Protein AF-A0A931AUA2-F1 (afdb_monomer_lite)

Secondary structure (DSSP, 8-state):
----TTHHHHHHHHHHHHHHHHHHHS-HHHHHHHHHHHHHHHHHHHT--HHHHHHHSS-HHHHHHHHHHHHHHHHHHHHHHHHHHHHHHHHHHHHHHHHHHHHHHHHHHHHHHTTS-----------

Foldseek 3Di:
DPPLLVVLLVVLLVLLVVLVVCLVPNDPVSNVVSVVVNVVSVVVVVPDPPQVSLVPDPDSPVSVVVSVVSVVSSVVSVVVSVVSVVVCVVVVVVVVVVVVVVVVVVVVVVVVVVPPPPPDDPDDDDD

pLDDT: mean 81.18, std 18.58, range [36.94, 97.56]

Organism: NCBI:txid2778430

Sequence (127 aa):
MAKDKLQLYYKLYDLSRQQREEILTGTIDNVLDIIRQKSELVLELEEVDLEEEIRSHKDPQGTLIEMQNLLKRLTELEQENTELLKDMAPDLENKVKKIKQEYNNASDAYKKDDRNKSGGNNIDQRS

Radius of gyration: 28.51 Å; chains: 1; bounding box: 44×34×105 Å

Structure (mmCIF, N/CA/C/O backbone):
data_AF-A0A931AUA2-F1
#
_entry.id   AF-A0A931AUA2-F1
#
loop_
_atom_site.group_PDB
_atom_site.id
_atom_site.type_symbol
_atom_site.label_atom_id
_atom_site.label_alt_id
_atom_site.label_comp_id
_atom_site.label_asym_id
_atom_site.label_entity_id
_atom_site.label_seq_id
_atom_site.pdbx_PDB_ins_code
_atom_site.Cartn_x
_atom_site.Cartn_y
_atom_site.Cartn_z
_atom_site.occupancy
_atom_site.B_iso_or_equiv
_atom_site.auth_seq_id
_atom_site.auth_comp_id
_atom_site.auth_asym_id
_atom_site.auth_atom_id
_atom_site.pdbx_PDB_model_num
ATOM 1 N N . MET A 1 1 ? -25.283 -2.969 6.341 1.00 36.94 1 MET A N 1
ATOM 2 C CA . MET A 1 1 ? -24.062 -3.119 7.155 1.00 36.94 1 MET A CA 1
ATOM 3 C C . MET A 1 1 ? -23.064 -2.118 6.611 1.00 36.94 1 MET A C 1
ATOM 5 O O . MET A 1 1 ? -22.893 -2.107 5.396 1.00 36.94 1 MET A O 1
ATOM 9 N N . ALA A 1 2 ? -22.512 -1.233 7.442 1.00 52.66 2 ALA A N 1
ATOM 10 C CA . ALA A 1 2 ? -21.377 -0.419 7.013 1.00 52.66 2 ALA A CA 1
ATOM 11 C C . ALA A 1 2 ? -20.264 -1.387 6.580 1.00 52.66 2 ALA A C 1
ATOM 13 O O . ALA A 1 2 ? -20.051 -2.401 7.247 1.00 52.66 2 ALA A O 1
ATOM 14 N N . LYS A 1 3 ? -19.669 -1.166 5.405 1.00 61.34 3 LYS A N 1
ATOM 15 C CA . LYS A 1 3 ? -18.506 -1.952 4.986 1.00 61.34 3 LYS A CA 1
ATOM 16 C C . LYS A 1 3 ? -17.381 -1.609 5.955 1.00 61.34 3 LYS A C 1
ATOM 18 O O . LYS A 1 3 ? -17.105 -0.426 6.106 1.00 61.34 3 LYS A O 1
ATOM 23 N N . ASP A 1 4 ? -16.795 -2.622 6.582 1.00 80.69 4 ASP A N 1
ATOM 24 C CA . ASP A 1 4 ? -15.633 -2.472 7.459 1.00 80.69 4 ASP A CA 1
ATOM 25 C C . ASP A 1 4 ? -14.497 -1.825 6.664 1.00 80.69 4 ASP A C 1
ATOM 27 O O . ASP A 1 4 ? -13.925 -2.442 5.757 1.00 80.69 4 ASP A O 1
ATOM 31 N N . LYS A 1 5 ? -14.225 -0.553 6.955 1.00 87.38 5 LYS A N 1
ATOM 32 C CA . LYS A 1 5 ? -13.239 0.232 6.207 1.00 87.38 5 LYS A CA 1
ATOM 33 C C . LYS A 1 5 ? -11.814 -0.206 6.536 1.00 87.38 5 LYS A C 1
ATOM 35 O O . LYS A 1 5 ? -10.911 0.055 5.741 1.00 87.38 5 LYS A O 1
ATOM 4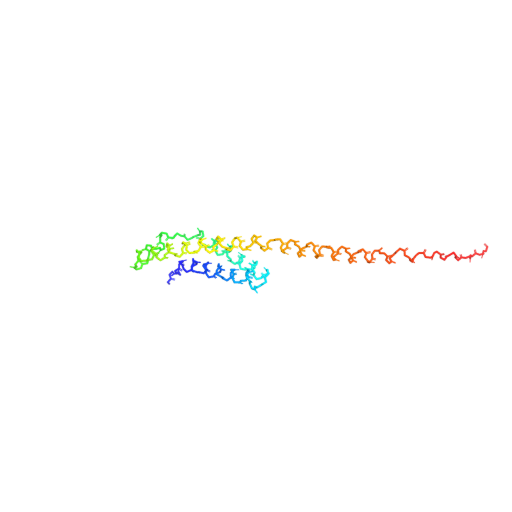0 N N . LEU A 1 6 ? -11.607 -0.960 7.624 1.00 90.88 6 LEU A N 1
ATOM 41 C CA . LEU A 1 6 ? -10.298 -1.529 7.951 1.00 90.88 6 LEU A CA 1
ATOM 42 C C . LEU A 1 6 ? -9.817 -2.517 6.879 1.00 90.88 6 LEU A C 1
ATOM 44 O O . LEU A 1 6 ? -8.612 -2.666 6.677 1.00 90.88 6 LEU A O 1
ATOM 48 N N . GLN A 1 7 ? -10.736 -3.118 6.112 1.00 92.50 7 GLN A N 1
ATOM 49 C CA . GLN A 1 7 ? -10.415 -3.991 4.974 1.00 92.50 7 GLN A CA 1
ATOM 50 C C . GLN A 1 7 ? -9.534 -3.317 3.916 1.00 92.50 7 GLN A C 1
ATOM 52 O O . GLN A 1 7 ? -8.762 -3.998 3.240 1.00 92.50 7 GLN A O 1
ATOM 57 N N . LEU A 1 8 ? -9.601 -1.990 3.788 1.00 94.12 8 LEU A N 1
ATOM 58 C CA . LEU A 1 8 ? -8.770 -1.244 2.846 1.00 94.12 8 LEU A CA 1
ATOM 59 C C . LEU A 1 8 ? -7.284 -1.291 3.235 1.00 94.12 8 LEU A C 1
ATOM 61 O O . LEU A 1 8 ? -6.431 -1.408 2.358 1.00 94.12 8 LEU A O 1
ATOM 65 N N . TYR A 1 9 ? -6.957 -1.308 4.531 1.00 94.25 9 TYR A N 1
ATOM 66 C CA . TYR A 1 9 ? -5.572 -1.452 4.990 1.00 94.25 9 TYR A CA 1
ATOM 67 C C . TYR A 1 9 ? -5.020 -2.856 4.728 1.00 94.25 9 TYR A C 1
ATOM 69 O O . TYR A 1 9 ? -3.864 -2.998 4.332 1.00 94.25 9 TYR A O 1
ATOM 77 N N . TYR A 1 10 ? -5.843 -3.897 4.891 1.00 95.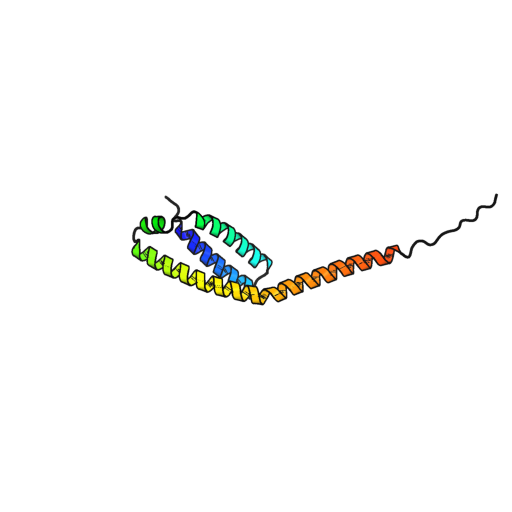00 10 TYR A N 1
ATOM 78 C CA . TYR A 1 10 ? -5.454 -5.264 4.524 1.00 95.00 10 TYR A CA 1
ATOM 79 C C . TYR A 1 10 ? -5.230 -5.397 3.021 1.00 95.00 10 TYR A C 1
ATOM 81 O O . TYR A 1 10 ? -4.219 -5.950 2.594 1.00 95.00 10 TYR A O 1
ATOM 89 N N . LYS A 1 11 ? -6.121 -4.812 2.212 1.00 96.44 11 LYS A N 1
ATOM 90 C CA . LYS A 1 11 ? -5.956 -4.767 0.758 1.00 96.44 11 LYS A CA 1
ATOM 91 C C . LYS A 1 11 ? -4.664 -4.048 0.361 1.00 96.44 11 LYS A C 1
ATOM 93 O O . LYS A 1 11 ? -3.969 -4.511 -0.539 1.00 96.44 11 LYS A O 1
ATOM 98 N N . LEU A 1 12 ? -4.323 -2.949 1.037 1.00 96.56 12 LEU A N 1
ATOM 99 C CA . LEU A 1 12 ? -3.079 -2.224 0.782 1.00 96.56 12 LEU A CA 1
ATOM 100 C C . LEU A 1 12 ? -1.865 -3.099 1.103 1.00 96.56 12 LEU A C 1
ATOM 102 O O . LEU A 1 12 ? -0.953 -3.183 0.289 1.00 96.56 12 LEU A O 1
ATOM 106 N N . TYR A 1 13 ? -1.891 -3.809 2.231 1.00 96.62 13 TYR A N 1
ATOM 107 C CA . TYR A 1 13 ? -0.847 -4.765 2.595 1.00 96.62 13 TYR A CA 1
ATOM 108 C C . TYR A 1 13 ? -0.676 -5.891 1.569 1.00 96.62 13 TYR A C 1
ATOM 110 O O . TYR A 1 13 ? 0.452 -6.212 1.192 1.00 96.62 13 TYR A O 1
ATOM 118 N N . ASP A 1 14 ? -1.771 -6.458 1.066 1.00 97.44 14 ASP A N 1
ATOM 119 C CA . ASP A 1 14 ? -1.707 -7.501 0.042 1.00 97.44 14 ASP A CA 1
ATOM 120 C C . ASP A 1 14 ? -1.140 -6.971 -1.280 1.00 97.44 14 ASP A C 1
ATOM 122 O O . ASP A 1 14 ? -0.272 -7.615 -1.872 1.00 97.44 14 ASP A O 1
ATOM 126 N N . LEU A 1 15 ? -1.549 -5.774 -1.712 1.00 97.56 15 LEU A N 1
ATOM 127 C CA . LEU A 1 15 ? -0.973 -5.127 -2.895 1.00 97.56 15 LEU A CA 1
ATOM 128 C C . LEU A 1 15 ? 0.522 -4.845 -2.716 1.00 97.56 15 LEU A C 1
ATOM 130 O O . LEU A 1 15 ? 1.304 -5.055 -3.638 1.00 97.56 15 LEU A O 1
ATOM 134 N N . SER A 1 16 ? 0.950 -4.423 -1.528 1.00 97.00 16 SER A N 1
ATOM 135 C CA . SER A 1 16 ? 2.366 -4.235 -1.206 1.00 97.00 16 SER A CA 1
ATOM 136 C C . SER A 1 16 ? 3.166 -5.535 -1.286 1.00 97.00 16 SER A C 1
ATOM 138 O O . SER A 1 16 ? 4.314 -5.530 -1.735 1.00 97.00 16 SER A O 1
ATOM 140 N N . ARG A 1 17 ? 2.573 -6.668 -0.895 1.00 97.31 17 ARG A N 1
ATOM 141 C CA . ARG A 1 17 ? 3.209 -7.985 -1.040 1.00 97.31 17 ARG A CA 1
ATOM 142 C C . ARG A 1 17 ? 3.311 -8.400 -2.503 1.00 97.31 17 ARG A C 1
ATOM 144 O O . ARG A 1 17 ? 4.380 -8.823 -2.931 1.00 97.31 17 ARG A O 1
ATOM 151 N N . GLN A 1 18 ? 2.235 -8.224 -3.265 1.00 96.56 18 GLN A N 1
ATOM 152 C CA . GLN A 1 18 ? 2.216 -8.514 -4.701 1.00 96.56 18 GLN A CA 1
ATOM 153 C C . GLN A 1 18 ? 3.230 -7.648 -5.456 1.00 96.56 18 GLN A C 1
ATOM 155 O O . GLN A 1 18 ? 3.966 -8.155 -6.295 1.00 96.56 18 GLN A O 1
ATOM 160 N N . GLN A 1 19 ? 3.345 -6.363 -5.101 1.00 95.00 19 GLN A N 1
ATOM 161 C CA . GLN A 1 19 ? 4.354 -5.472 -5.671 1.00 95.00 19 GLN A CA 1
ATOM 162 C C . GLN A 1 19 ? 5.762 -6.043 -5.485 1.00 95.00 19 GLN A C 1
ATOM 164 O O . GLN A 1 19 ? 6.545 -6.054 -6.431 1.00 95.00 19 GLN A O 1
ATOM 169 N N . ARG A 1 20 ? 6.083 -6.541 -4.285 1.00 94.88 20 ARG A N 1
ATOM 170 C CA . ARG A 1 20 ? 7.385 -7.153 -3.996 1.00 94.88 20 ARG A CA 1
ATOM 171 C C . ARG A 1 20 ? 7.653 -8.363 -4.890 1.00 94.88 20 ARG A C 1
ATOM 173 O O . ARG A 1 20 ? 8.749 -8.503 -5.427 1.00 94.88 20 ARG A O 1
ATOM 180 N N . GLU A 1 21 ? 6.667 -9.241 -5.034 1.00 94.38 21 GLU A N 1
ATOM 181 C CA . GLU A 1 21 ? 6.771 -10.451 -5.856 1.00 94.38 21 GLU A CA 1
ATOM 182 C C . GLU A 1 21 ? 6.997 -10.104 -7.335 1.00 94.38 21 GLU A C 1
ATOM 184 O O . GLU A 1 21 ? 7.907 -10.651 -7.967 1.00 94.38 21 GLU A O 1
ATOM 189 N N . GLU A 1 22 ? 6.250 -9.131 -7.861 1.00 93.44 22 GLU A N 1
ATOM 190 C CA . GLU A 1 22 ? 6.395 -8.650 -9.238 1.00 93.44 22 GLU A CA 1
ATOM 191 C C . GLU A 1 22 ? 7.724 -7.916 -9.468 1.00 93.44 22 GLU A C 1
ATOM 193 O O . GLU A 1 22 ? 8.326 -8.067 -10.528 1.00 93.44 22 GLU A O 1
ATOM 198 N N . ILE A 1 23 ? 8.240 -7.188 -8.471 1.00 88.75 23 ILE A N 1
ATOM 199 C CA . ILE A 1 23 ? 9.581 -6.588 -8.539 1.00 88.75 23 ILE A CA 1
ATOM 200 C C . ILE A 1 23 ? 10.659 -7.672 -8.679 1.00 88.75 23 ILE A C 1
ATOM 202 O O . ILE A 1 23 ? 11.591 -7.522 -9.468 1.00 88.75 23 ILE A O 1
ATOM 206 N N . LEU A 1 24 ? 10.543 -8.761 -7.916 1.00 88.62 24 LEU A N 1
ATOM 207 C CA . LEU A 1 24 ? 11.563 -9.810 -7.867 1.00 88.62 24 LEU A CA 1
ATOM 208 C C . LEU A 1 24 ? 11.498 -10.786 -9.048 1.00 88.62 24 LEU A C 1
ATOM 210 O O . LEU A 1 24 ? 12.526 -11.337 -9.439 1.00 88.62 24 LEU A O 1
ATOM 214 N N . THR A 1 25 ? 10.303 -11.060 -9.571 1.00 89.75 25 THR A N 1
ATOM 215 C CA . THR A 1 25 ? 10.080 -12.185 -10.502 1.00 89.75 25 THR A CA 1
ATOM 216 C C . THR A 1 25 ? 9.221 -11.845 -11.714 1.00 89.75 25 THR A C 1
ATOM 218 O O . THR A 1 25 ? 9.132 -12.647 -12.645 1.00 89.75 25 THR A O 1
ATOM 221 N N . GLY A 1 26 ? 8.589 -10.677 -11.702 1.00 85.62 26 GLY A N 1
ATOM 222 C CA . GLY A 1 26 ? 7.542 -10.304 -12.634 1.00 85.62 26 GLY A CA 1
ATOM 223 C C . GLY A 1 26 ? 7.986 -9.346 -13.728 1.00 85.62 26 GLY A C 1
ATOM 224 O O . GLY A 1 26 ? 9.149 -9.294 -14.142 1.00 85.62 26 GLY A O 1
ATOM 225 N N . THR A 1 27 ? 7.015 -8.589 -14.234 1.00 84.69 27 THR A N 1
ATOM 226 C CA . THR A 1 27 ? 7.249 -7.571 -15.262 1.00 84.69 27 THR A CA 1
ATOM 227 C C . THR A 1 27 ? 7.076 -6.176 -14.693 1.00 84.69 27 THR A C 1
ATOM 229 O O . THR A 1 27 ? 6.265 -5.937 -13.802 1.00 84.69 27 THR A O 1
ATOM 232 N N . ILE A 1 28 ? 7.803 -5.222 -15.268 1.00 83.94 28 ILE A N 1
ATOM 233 C CA . ILE A 1 28 ? 7.649 -3.814 -14.914 1.00 83.94 28 ILE A CA 1
ATOM 234 C C . ILE A 1 28 ? 6.208 -3.316 -15.105 1.00 83.94 28 ILE A C 1
ATOM 236 O O . ILE A 1 28 ? 5.731 -2.524 -14.300 1.00 83.94 28 ILE A O 1
ATOM 240 N N . ASP A 1 29 ? 5.502 -3.797 -16.130 1.00 86.69 29 ASP A N 1
ATOM 241 C CA . ASP A 1 29 ? 4.130 -3.374 -16.411 1.00 86.69 29 ASP A CA 1
ATOM 242 C C . ASP A 1 29 ? 3.188 -3.781 -15.269 1.00 86.69 29 ASP A C 1
ATOM 244 O O . ASP A 1 29 ? 2.388 -2.965 -14.816 1.00 86.69 29 ASP A O 1
ATOM 248 N N . ASN A 1 30 ? 3.353 -4.992 -14.725 1.00 91.50 30 ASN A N 1
ATOM 249 C CA . ASN A 1 30 ? 2.603 -5.443 -13.550 1.00 91.50 30 ASN A CA 1
ATOM 250 C C . ASN A 1 30 ? 2.945 -4.617 -12.303 1.00 91.50 30 ASN A C 1
ATOM 252 O O . ASN A 1 30 ? 2.052 -4.234 -11.548 1.00 91.50 30 ASN A O 1
ATOM 256 N N . VAL A 1 31 ? 4.229 -4.298 -12.096 1.00 91.12 31 VAL A N 1
ATOM 257 C CA . VAL A 1 31 ? 4.663 -3.431 -10.988 1.00 91.12 31 VAL A CA 1
ATOM 258 C C . VAL A 1 31 ? 3.992 -2.056 -11.082 1.00 91.12 31 VAL A C 1
ATOM 260 O O . VAL A 1 31 ? 3.504 -1.540 -10.077 1.00 91.12 31 VAL A O 1
ATOM 263 N N . LEU A 1 32 ? 3.928 -1.467 -12.281 1.00 89.50 32 LEU A N 1
ATOM 264 C CA . LEU A 1 32 ? 3.276 -0.176 -12.511 1.00 89.50 32 LEU A CA 1
ATOM 265 C C . LEU A 1 32 ? 1.759 -0.239 -12.290 1.00 89.50 32 LEU A C 1
ATOM 267 O O . LEU A 1 32 ? 1.201 0.691 -11.702 1.00 89.50 32 LEU A O 1
ATOM 271 N N . ASP A 1 33 ? 1.100 -1.319 -12.714 1.00 94.06 33 ASP A N 1
ATOM 272 C CA . ASP A 1 33 ? -0.335 -1.508 -12.481 1.00 94.06 33 ASP A CA 1
ATOM 273 C C . ASP A 1 33 ? -0.652 -1.606 -10.982 1.00 94.06 33 ASP A C 1
ATOM 275 O O . ASP A 1 33 ? -1.532 -0.903 -10.483 1.00 94.06 33 ASP A O 1
ATOM 279 N N . ILE A 1 34 ? 0.139 -2.373 -10.225 1.00 94.50 34 ILE A N 1
ATOM 280 C CA . ILE A 1 34 ? -0.014 -2.473 -8.767 1.00 94.50 34 ILE A CA 1
ATOM 281 C C . ILE A 1 34 ? 0.211 -1.116 -8.091 1.00 94.50 34 ILE A C 1
ATOM 283 O O . ILE A 1 34 ? -0.565 -0.736 -7.213 1.00 94.50 34 ILE A O 1
ATOM 287 N N . ILE A 1 35 ? 1.232 -0.349 -8.498 1.00 92.88 35 ILE A N 1
ATOM 288 C CA . ILE A 1 35 ? 1.472 1.001 -7.959 1.00 92.88 35 ILE A CA 1
ATOM 289 C C . ILE A 1 35 ? 0.248 1.896 -8.183 1.00 92.88 35 ILE A C 1
ATOM 291 O O . ILE A 1 35 ? -0.176 2.587 -7.257 1.00 92.88 35 ILE A O 1
ATOM 295 N N . ARG A 1 36 ? -0.359 1.848 -9.374 1.00 92.88 36 ARG A N 1
ATOM 296 C CA . ARG A 1 36 ? -1.575 2.610 -9.674 1.00 92.88 36 ARG A CA 1
ATOM 297 C C . ARG A 1 36 ? -2.744 2.193 -8.779 1.00 92.88 36 ARG A C 1
ATOM 299 O O . ARG A 1 36 ? -3.376 3.062 -8.180 1.00 92.88 36 ARG A O 1
ATOM 306 N N . GLN A 1 37 ? -3.000 0.891 -8.649 1.00 95.31 37 GLN A N 1
ATOM 307 C CA . GLN A 1 37 ? -4.062 0.373 -7.778 1.00 95.31 37 GLN A CA 1
ATOM 308 C C . GLN A 1 37 ? -3.856 0.797 -6.316 1.00 95.31 37 GLN A C 1
ATOM 310 O O . GLN A 1 37 ? -4.811 1.154 -5.626 1.00 95.31 37 GLN A O 1
ATOM 315 N N . LYS A 1 38 ? -2.604 0.804 -5.840 1.00 95.06 38 LYS A N 1
ATOM 316 C CA . LYS A 1 38 ? -2.257 1.297 -4.503 1.00 95.06 38 LYS A CA 1
ATOM 317 C C . LYS A 1 38 ? -2.508 2.794 -4.358 1.00 95.06 38 LYS A C 1
ATOM 319 O O . LYS A 1 38 ? -3.026 3.201 -3.326 1.00 95.06 38 LYS A O 1
ATOM 324 N N . SER A 1 39 ? -2.170 3.612 -5.357 1.00 92.88 39 SER A N 1
ATOM 325 C CA . SER A 1 39 ? -2.448 5.054 -5.317 1.00 92.88 39 SER A CA 1
ATOM 326 C C . SER A 1 39 ? -3.945 5.344 -5.210 1.00 92.88 39 SER A C 1
ATOM 328 O O . SER A 1 39 ? -4.339 6.172 -4.397 1.00 92.88 39 SER A O 1
ATOM 330 N N . GLU A 1 40 ? -4.777 4.634 -5.974 1.00 92.44 40 GLU A N 1
ATOM 331 C CA . GLU A 1 40 ? -6.239 4.749 -5.887 1.00 92.44 40 GLU A CA 1
ATOM 332 C C . GLU A 1 40 ? -6.743 4.347 -4.486 1.00 92.44 40 GLU A C 1
ATOM 334 O O . GLU A 1 40 ? -7.530 5.067 -3.877 1.00 92.44 40 GLU A O 1
ATOM 339 N N . LEU A 1 41 ? -6.211 3.258 -3.922 1.00 93.62 41 LEU A N 1
ATOM 340 C CA . LEU A 1 41 ? -6.570 2.789 -2.581 1.00 93.62 41 LEU A CA 1
ATOM 341 C C . LEU A 1 41 ? -6.127 3.737 -1.455 1.00 93.62 41 LEU A C 1
ATOM 343 O O . LEU A 1 41 ? -6.834 3.870 -0.461 1.00 93.62 41 LEU A O 1
ATOM 347 N N . VAL A 1 42 ? -4.970 4.392 -1.583 1.00 91.50 42 VAL A N 1
ATOM 348 C CA . VAL A 1 42 ? -4.500 5.381 -0.598 1.00 91.50 42 VAL A CA 1
ATOM 349 C C . VAL A 1 42 ? -5.438 6.585 -0.552 1.00 91.50 42 VAL A C 1
ATOM 351 O O . VAL A 1 42 ? -5.767 7.034 0.539 1.00 91.50 42 VAL A O 1
ATOM 354 N N . LEU A 1 43 ? -5.936 7.046 -1.702 1.00 90.94 43 LEU A N 1
ATOM 355 C CA . LEU A 1 43 ? -6.937 8.117 -1.746 1.00 90.94 43 LEU A CA 1
ATOM 356 C C . LEU A 1 43 ? -8.240 7.703 -1.049 1.00 90.94 43 LEU A C 1
ATOM 358 O O . LEU A 1 43 ? -8.834 8.498 -0.333 1.00 90.94 43 LEU A O 1
ATOM 362 N N . GLU A 1 44 ? -8.676 6.448 -1.205 1.00 90.88 44 GLU A N 1
ATOM 363 C CA . GLU A 1 44 ? -9.832 5.936 -0.453 1.00 90.88 44 GLU A CA 1
ATOM 364 C C . GLU A 1 44 ? -9.568 5.886 1.061 1.00 90.88 44 GLU A C 1
ATOM 366 O O . GLU A 1 44 ? -10.479 6.124 1.853 1.00 90.88 44 GLU A O 1
ATOM 371 N N . LEU A 1 45 ? -8.333 5.579 1.469 1.00 90.50 45 LEU A N 1
ATOM 372 C CA . LEU A 1 45 ? -7.918 5.510 2.871 1.00 90.50 45 LEU A CA 1
ATOM 373 C C . LEU A 1 45 ? -7.810 6.883 3.545 1.00 90.50 45 LEU A C 1
ATOM 375 O O . LEU A 1 45 ? -8.035 6.967 4.750 1.00 90.50 45 LEU A O 1
ATOM 379 N N . GLU A 1 46 ? -7.499 7.949 2.804 1.00 88.69 46 GLU A N 1
ATOM 380 C CA . GLU A 1 46 ? -7.476 9.324 3.332 1.00 88.69 46 GLU A CA 1
ATOM 381 C C . GLU A 1 46 ? -8.855 9.777 3.843 1.00 88.69 46 GLU A C 1
ATOM 383 O O . GLU A 1 46 ? -8.943 10.576 4.773 1.00 88.69 46 GLU A O 1
ATOM 388 N N . GLU A 1 47 ? -9.931 9.206 3.298 1.00 89.69 47 GLU A N 1
ATOM 389 C CA . GLU A 1 47 ? -11.320 9.478 3.692 1.00 89.69 47 GLU A CA 1
ATOM 390 C C . GLU A 1 47 ? -11.796 8.619 4.886 1.00 89.69 47 GLU A C 1
ATOM 392 O O . GLU A 1 47 ? -12.966 8.673 5.291 1.00 89.69 47 GLU A O 1
ATOM 397 N N . VAL A 1 48 ? -10.929 7.764 5.441 1.00 89.88 48 VAL A N 1
ATOM 398 C CA . VAL A 1 48 ? -11.258 6.881 6.568 1.00 89.88 48 VAL A CA 1
ATOM 399 C C . VAL A 1 48 ? -10.845 7.530 7.886 1.00 89.88 48 VAL A C 1
ATOM 401 O O . VAL A 1 48 ? -9.659 7.682 8.174 1.00 89.88 48 VAL A O 1
ATOM 404 N N . ASP A 1 49 ? -11.823 7.816 8.749 1.00 92.25 49 ASP A N 1
ATOM 405 C CA . ASP A 1 49 ? -11.547 8.068 10.165 1.00 92.25 49 ASP A CA 1
ATOM 406 C C . ASP A 1 49 ? -11.221 6.736 10.859 1.00 92.25 49 ASP A C 1
ATOM 408 O O . ASP A 1 49 ? -12.098 5.974 11.275 1.00 92.25 49 ASP A O 1
ATOM 412 N N . LEU A 1 50 ? -9.925 6.432 10.934 1.00 90.62 50 LEU A N 1
ATOM 413 C CA . LEU A 1 50 ? -9.421 5.189 11.509 1.00 90.62 50 LEU A CA 1
ATOM 414 C C . LEU A 1 50 ? -9.785 5.038 12.996 1.00 90.62 50 LEU A C 1
ATOM 416 O O . LEU A 1 50 ? -10.018 3.922 13.461 1.00 90.62 50 LEU A O 1
ATOM 420 N N . GLU A 1 51 ? -9.830 6.136 13.752 1.00 92.62 51 GLU A N 1
ATOM 421 C CA . GLU A 1 51 ? -10.148 6.099 15.180 1.00 92.62 51 GLU A CA 1
ATOM 422 C C . GLU A 1 51 ? -11.627 5.774 15.399 1.00 92.62 51 GLU A C 1
ATOM 424 O O . GLU A 1 51 ? -11.956 4.925 16.236 1.00 92.62 51 GLU A O 1
ATOM 429 N N . GLU A 1 52 ? -12.511 6.416 14.631 1.00 93.81 52 GLU A N 1
ATOM 430 C CA . GLU A 1 52 ? -13.945 6.125 14.649 1.00 93.81 52 GLU A CA 1
ATOM 431 C C . GLU A 1 52 ? -14.221 4.677 14.229 1.00 93.81 52 GLU A C 1
ATOM 433 O O . GLU A 1 52 ? -14.961 3.968 14.920 1.00 93.81 52 GLU A O 1
ATOM 438 N N . GLU A 1 53 ? -13.571 4.205 13.160 1.00 93.44 53 GLU A N 1
ATOM 439 C CA . GLU A 1 53 ? -13.743 2.838 12.676 1.00 93.44 53 GLU A CA 1
ATOM 440 C C . GLU A 1 53 ? -13.347 1.833 13.767 1.00 93.44 53 GLU A C 1
ATOM 442 O O . GLU A 1 53 ? -14.176 1.009 14.149 1.00 93.44 53 GLU A O 1
ATOM 447 N N . ILE A 1 54 ? -12.153 1.955 14.369 1.00 93.81 54 ILE A N 1
ATOM 448 C CA . ILE A 1 54 ? -11.681 1.073 15.459 1.00 93.81 54 ILE A CA 1
ATOM 449 C C . ILE A 1 54 ? -12.646 1.080 16.654 1.00 93.81 54 ILE A C 1
ATOM 451 O O . ILE A 1 54 ? -12.937 0.025 17.221 1.00 93.81 54 ILE A O 1
ATOM 455 N N . ARG A 1 55 ? -13.165 2.250 17.049 1.00 93.88 55 ARG A N 1
ATOM 456 C CA . ARG A 1 55 ? -14.115 2.368 18.171 1.00 93.88 55 ARG A CA 1
ATOM 457 C C . ARG A 1 55 ? -15.451 1.686 17.903 1.00 93.88 55 ARG A C 1
ATOM 459 O O . ARG A 1 55 ? -16.118 1.290 18.857 1.00 93.88 55 ARG A O 1
ATOM 466 N N . SER A 1 56 ? -15.843 1.565 16.637 1.00 93.75 56 SER A N 1
ATOM 467 C CA . SER A 1 56 ? -17.102 0.934 16.235 1.00 93.75 56 SER A CA 1
ATOM 468 C C . SER A 1 56 ? -17.070 -0.602 16.295 1.00 93.75 56 SER A C 1
ATOM 470 O O . SER A 1 56 ? -18.126 -1.244 16.285 1.00 93.75 56 SER A O 1
ATOM 472 N N . HIS A 1 57 ? -15.879 -1.206 16.396 1.00 92.12 57 HIS A N 1
ATOM 473 C CA . HIS A 1 57 ? -15.711 -2.657 16.496 1.00 92.12 57 HIS A CA 1
ATOM 474 C C . HIS A 1 57 ? -16.107 -3.203 17.874 1.00 92.12 57 HIS A C 1
ATOM 476 O O . HIS A 1 57 ? -16.083 -2.512 18.891 1.00 92.12 57 HIS A O 1
ATOM 482 N N . LYS A 1 58 ? -16.459 -4.496 17.923 1.00 92.81 58 LYS A N 1
ATOM 483 C CA . LYS A 1 58 ? -16.857 -5.178 19.172 1.00 92.81 58 LYS A CA 1
ATOM 484 C C . LYS A 1 58 ? -15.725 -5.269 20.199 1.00 92.81 58 LYS A C 1
ATOM 486 O O . LYS A 1 58 ? -16.004 -5.292 21.393 1.00 92.81 58 LYS A O 1
ATOM 491 N N . ASP A 1 59 ? -14.481 -5.337 19.729 1.00 95.19 59 ASP A N 1
ATOM 492 C CA . ASP A 1 59 ? -13.268 -5.322 20.549 1.00 95.19 59 ASP A CA 1
ATOM 493 C C . ASP A 1 59 ? -12.303 -4.234 20.039 1.00 95.19 59 ASP A C 1
ATOM 495 O O . ASP A 1 59 ? -11.399 -4.520 19.246 1.00 95.19 59 ASP A O 1
ATOM 499 N N . PRO A 1 60 ? -12.485 -2.968 20.461 1.00 95.56 60 PRO A N 1
ATOM 500 C CA . PRO A 1 60 ? -11.652 -1.862 19.992 1.00 95.56 60 PRO A CA 1
ATOM 501 C C . PRO A 1 60 ? -10.173 -2.002 20.370 1.00 95.56 60 PRO A C 1
ATOM 503 O O . PRO A 1 60 ? -9.307 -1.558 19.622 1.00 95.56 60 PRO A O 1
ATOM 506 N N . GLN A 1 61 ? -9.860 -2.615 21.519 1.00 96.62 61 GLN A N 1
ATOM 507 C CA . GLN A 1 61 ? -8.470 -2.794 21.953 1.00 96.62 61 GLN A CA 1
ATOM 508 C C . GLN A 1 61 ? -7.757 -3.854 21.115 1.00 96.62 61 GLN A C 1
ATOM 510 O O . GLN A 1 61 ? -6.646 -3.602 20.649 1.00 96.62 61 GLN A O 1
ATOM 515 N N . GLY A 1 62 ? -8.399 -5.004 20.887 1.00 97.12 62 GLY A N 1
ATOM 516 C CA . GLY A 1 62 ? -7.872 -6.029 19.986 1.00 97.12 62 GLY A CA 1
ATOM 517 C C . GLY A 1 62 ? -7.666 -5.483 18.574 1.00 97.12 62 GLY A C 1
ATOM 518 O O . GLY A 1 62 ? -6.583 -5.629 18.008 1.00 97.12 62 GLY A O 1
ATOM 519 N N . THR A 1 63 ? -8.659 -4.747 18.065 1.00 95.62 63 THR A N 1
ATOM 520 C CA . THR A 1 63 ? -8.608 -4.113 16.739 1.00 95.62 63 THR A CA 1
ATOM 521 C C . THR A 1 63 ? -7.471 -3.091 16.642 1.00 95.62 63 THR A C 1
ATOM 523 O O . THR A 1 63 ? -6.724 -3.086 15.668 1.00 95.62 63 THR A O 1
ATOM 526 N N . LEU A 1 64 ? -7.267 -2.252 17.666 1.00 96.12 64 LEU A N 1
ATOM 527 C CA . LEU A 1 64 ? -6.155 -1.298 17.696 1.00 96.12 64 LEU A CA 1
ATOM 528 C C . LEU A 1 64 ? -4.793 -2.001 17.617 1.00 96.12 64 LEU A C 1
ATOM 530 O O . LEU A 1 64 ? -3.932 -1.581 16.846 1.00 96.12 64 LEU A O 1
ATOM 534 N N . ILE A 1 65 ? -4.595 -3.063 18.402 1.00 97.56 65 ILE A N 1
ATOM 535 C CA . ILE A 1 65 ? -3.341 -3.833 18.408 1.00 97.56 65 ILE A CA 1
ATOM 536 C C . ILE A 1 65 ? -3.107 -4.478 17.039 1.00 97.56 65 ILE A C 1
ATOM 538 O O . ILE A 1 65 ? -1.990 -4.450 16.516 1.00 97.56 65 ILE A O 1
ATOM 542 N N . GLU A 1 66 ? -4.151 -5.049 16.444 1.00 96.00 66 GLU A N 1
ATOM 543 C CA . GLU A 1 66 ? -4.092 -5.636 15.108 1.00 96.00 66 GLU A CA 1
ATOM 544 C C . GLU A 1 66 ? -3.692 -4.593 14.056 1.00 96.00 66 GLU A C 1
ATOM 546 O O . GLU A 1 66 ? -2.729 -4.804 13.315 1.00 96.00 66 GLU A O 1
ATOM 551 N N . MET A 1 67 ? -4.339 -3.426 14.067 1.00 95.75 67 MET A N 1
ATOM 552 C CA . MET A 1 67 ? -4.042 -2.329 13.147 1.00 95.75 67 MET A CA 1
ATOM 553 C C . MET A 1 67 ? -2.628 -1.772 13.328 1.00 95.75 67 MET A C 1
ATOM 555 O O . MET A 1 67 ? -1.937 -1.524 12.341 1.00 95.75 67 MET A O 1
ATOM 559 N N . GLN A 1 68 ? -2.144 -1.626 14.564 1.00 96.31 68 GLN A N 1
ATOM 560 C CA . GLN A 1 68 ? -0.761 -1.215 14.827 1.00 96.31 68 GLN A CA 1
ATOM 561 C C . GLN A 1 68 ? 0.249 -2.213 14.249 1.00 96.31 68 GLN A C 1
ATOM 563 O O . GLN A 1 68 ? 1.235 -1.814 13.626 1.00 96.31 68 GLN A O 1
ATOM 568 N N . ASN A 1 69 ? -0.005 -3.512 14.418 1.00 97.38 69 ASN A N 1
ATOM 569 C CA . ASN A 1 69 ? 0.849 -4.559 13.865 1.00 97.38 69 ASN A CA 1
ATOM 570 C C . ASN A 1 69 ? 0.822 -4.568 12.331 1.00 97.38 69 ASN A C 1
ATOM 572 O O . ASN A 1 69 ? 1.875 -4.709 11.705 1.00 97.38 69 ASN A O 1
ATOM 576 N N . LEU A 1 70 ? -0.358 -4.397 11.730 1.00 96.50 70 LEU A N 1
ATOM 577 C CA . LEU A 1 70 ? -0.528 -4.313 10.282 1.00 96.50 70 LEU A CA 1
ATOM 578 C C . LEU A 1 70 ? 0.229 -3.115 9.703 1.00 96.50 70 LEU A C 1
ATOM 580 O O . LEU A 1 70 ? 1.037 -3.291 8.796 1.00 96.50 70 LEU A O 1
ATOM 584 N N . LEU A 1 71 ? 0.026 -1.917 10.258 1.00 95.06 71 LEU A N 1
ATOM 585 C CA . LEU A 1 71 ? 0.680 -0.691 9.792 1.00 95.06 71 LEU A CA 1
ATOM 586 C C . LEU A 1 71 ? 2.200 -0.753 9.946 1.00 95.06 71 LEU A C 1
ATOM 588 O O . LEU A 1 71 ? 2.928 -0.294 9.064 1.00 95.06 71 LEU A O 1
ATOM 592 N N . LYS A 1 72 ? 2.697 -1.367 11.027 1.00 97.19 72 LYS A N 1
ATOM 593 C CA . LYS A 1 72 ? 4.133 -1.594 11.205 1.00 97.19 72 LYS A CA 1
ATOM 594 C C . LYS A 1 72 ? 4.697 -2.476 10.088 1.00 97.19 72 LYS A C 1
ATOM 596 O O . LYS A 1 72 ? 5.660 -2.083 9.436 1.00 97.19 72 LYS A O 1
ATOM 601 N N . ARG A 1 73 ? 4.070 -3.628 9.830 1.00 96.81 73 ARG A N 1
ATOM 602 C CA . ARG A 1 73 ? 4.489 -4.550 8.759 1.00 96.81 73 ARG A CA 1
ATOM 603 C C . ARG A 1 73 ? 4.385 -3.915 7.379 1.00 96.81 73 ARG A C 1
ATOM 605 O O . ARG A 1 73 ? 5.249 -4.140 6.542 1.00 96.81 73 ARG A O 1
ATOM 612 N N . LEU A 1 74 ? 3.335 -3.133 7.143 1.00 96.12 74 LEU A N 1
ATOM 613 C CA . LEU A 1 74 ? 3.157 -2.389 5.904 1.00 96.12 74 LEU A CA 1
ATOM 614 C C . LEU A 1 74 ? 4.297 -1.385 5.708 1.00 96.12 74 LEU A C 1
ATOM 616 O O . LEU A 1 74 ? 4.883 -1.344 4.636 1.00 96.12 74 LEU A O 1
ATOM 620 N N . THR A 1 75 ? 4.658 -0.632 6.749 1.00 95.31 75 THR A N 1
ATOM 621 C CA . THR A 1 75 ? 5.767 0.335 6.693 1.00 95.31 75 THR A CA 1
ATOM 622 C C . THR A 1 75 ? 7.092 -0.350 6.354 1.00 95.31 75 THR A C 1
ATOM 624 O O . THR A 1 75 ? 7.817 0.124 5.483 1.00 95.31 75 THR A O 1
ATOM 627 N N . GLU A 1 76 ? 7.396 -1.473 7.011 1.00 96.44 76 GLU A N 1
ATOM 628 C CA . GLU A 1 76 ? 8.602 -2.269 6.738 1.00 96.44 76 GLU A CA 1
ATOM 629 C C . GLU A 1 76 ? 8.612 -2.774 5.283 1.00 96.44 76 GLU A C 1
ATOM 631 O O . GLU A 1 76 ? 9.600 -2.612 4.570 1.00 96.44 76 GLU A O 1
ATOM 636 N N . LEU A 1 77 ? 7.484 -3.303 4.805 1.00 96.19 77 LEU A N 1
ATOM 637 C CA . LEU A 1 77 ? 7.344 -3.814 3.442 1.00 96.19 77 LEU A CA 1
ATOM 638 C C . LEU A 1 77 ? 7.456 -2.714 2.372 1.00 96.19 77 LEU A C 1
ATOM 640 O O . LEU A 1 77 ? 8.070 -2.927 1.329 1.00 96.19 77 LEU A O 1
ATOM 644 N N . GLU A 1 78 ? 6.902 -1.526 2.616 1.00 96.19 78 GLU A N 1
ATOM 645 C CA . GLU A 1 78 ? 7.022 -0.389 1.696 1.00 96.19 78 GLU A CA 1
ATOM 646 C C . GLU A 1 78 ? 8.452 0.144 1.607 1.00 96.19 78 GLU A C 1
ATOM 648 O O . GLU A 1 78 ? 8.896 0.544 0.527 1.00 96.19 78 GLU A O 1
ATOM 653 N N . GLN A 1 79 ? 9.193 0.122 2.717 1.00 96.00 79 GLN A N 1
ATOM 654 C CA . GLN A 1 79 ? 10.616 0.454 2.709 1.00 96.00 79 GLN A CA 1
ATOM 655 C C . GLN A 1 79 ? 11.396 -0.542 1.850 1.00 96.00 79 GLN A C 1
ATOM 657 O O . GLN A 1 79 ? 12.142 -0.124 0.967 1.00 96.00 79 GLN A O 1
ATOM 662 N N . GLU A 1 80 ? 11.172 -1.845 2.035 1.00 94.75 80 GLU A N 1
ATOM 663 C CA . GLU A 1 80 ? 11.802 -2.882 1.209 1.00 94.75 80 GLU A CA 1
ATOM 664 C C . GLU A 1 80 ? 11.461 -2.723 -0.279 1.00 94.75 80 GLU A C 1
ATOM 666 O O . GLU A 1 80 ? 12.357 -2.738 -1.122 1.00 94.75 80 GLU A O 1
ATOM 671 N N . ASN A 1 81 ? 10.185 -2.514 -0.613 1.00 94.31 81 ASN A N 1
ATOM 672 C CA . ASN A 1 81 ? 9.748 -2.285 -1.991 1.00 94.31 81 ASN A CA 1
ATOM 673 C C . ASN A 1 81 ? 10.408 -1.049 -2.605 1.00 94.31 81 ASN A C 1
ATOM 675 O O . ASN A 1 81 ? 10.780 -1.065 -3.777 1.00 94.31 81 ASN A O 1
ATOM 679 N N . THR A 1 82 ? 10.571 0.018 -1.822 1.00 92.94 82 THR A N 1
ATOM 680 C CA . THR A 1 82 ? 11.237 1.245 -2.271 1.00 92.94 82 THR A CA 1
ATOM 681 C C . THR A 1 82 ? 12.704 0.990 -2.601 1.00 92.94 82 THR A C 1
ATOM 683 O O . THR A 1 82 ? 13.179 1.455 -3.636 1.00 92.94 82 THR A O 1
ATOM 686 N N . GLU A 1 83 ? 13.422 0.243 -1.761 1.00 93.75 83 GLU A N 1
ATOM 687 C CA . GLU A 1 83 ? 14.819 -0.111 -2.030 1.00 93.75 83 GLU A CA 1
ATOM 688 C C . GLU A 1 83 ? 14.941 -1.022 -3.260 1.00 93.75 83 GLU A C 1
ATOM 690 O O . GLU A 1 83 ? 15.717 -0.726 -4.166 1.00 93.75 83 GLU A O 1
ATOM 695 N N . LEU A 1 84 ? 14.090 -2.044 -3.383 1.00 91.19 84 LEU A N 1
ATOM 696 C CA . LEU A 1 84 ? 14.100 -2.928 -4.552 1.00 91.19 84 LEU A CA 1
ATOM 697 C C . LEU A 1 84 ? 13.778 -2.188 -5.864 1.00 91.19 84 LEU A C 1
ATOM 699 O O . LEU A 1 84 ? 14.354 -2.481 -6.912 1.00 91.19 84 LEU A O 1
ATOM 703 N N . LEU A 1 85 ? 12.874 -1.204 -5.830 1.00 88.44 85 LEU A N 1
ATOM 704 C CA . LEU A 1 85 ? 12.590 -0.362 -6.994 1.00 88.44 85 LEU A CA 1
ATOM 705 C C . LEU A 1 85 ? 13.782 0.516 -7.385 1.00 88.44 85 LEU A C 1
ATOM 707 O O . LEU A 1 85 ? 14.022 0.707 -8.579 1.00 88.44 85 LEU A O 1
ATOM 711 N N . LYS A 1 86 ? 14.533 1.047 -6.411 1.00 87.62 86 LYS A N 1
ATOM 712 C CA . LYS A 1 86 ? 15.763 1.804 -6.691 1.00 87.62 86 LYS A CA 1
ATOM 713 C C . LYS A 1 86 ? 16.803 0.923 -7.371 1.00 87.62 86 LYS A C 1
ATOM 715 O O . LYS A 1 86 ? 17.426 1.381 -8.325 1.00 87.62 86 LYS A O 1
ATOM 720 N N . ASP A 1 87 ? 16.933 -0.327 -6.939 1.00 84.31 87 ASP A N 1
ATOM 721 C CA . ASP A 1 87 ? 17.847 -1.293 -7.555 1.00 84.31 87 ASP A CA 1
ATOM 722 C C . ASP A 1 87 ? 17.438 -1.645 -8.995 1.00 84.31 87 ASP A C 1
ATOM 724 O O . ASP A 1 87 ? 18.295 -1.875 -9.847 1.00 84.31 87 ASP A O 1
ATOM 728 N N . MET A 1 88 ? 16.138 -1.623 -9.304 1.00 79.19 88 MET A N 1
ATOM 729 C CA . MET A 1 88 ? 15.610 -1.877 -10.651 1.00 79.19 88 MET A CA 1
ATOM 730 C C . MET A 1 88 ? 15.645 -0.644 -11.577 1.00 79.19 88 MET A C 1
ATOM 732 O O . MET A 1 88 ? 15.594 -0.772 -12.804 1.00 79.19 88 MET A O 1
ATOM 736 N N . ALA A 1 89 ? 15.735 0.570 -11.023 1.00 76.88 89 ALA A N 1
ATOM 737 C CA . ALA A 1 89 ? 15.694 1.818 -11.789 1.00 76.88 89 ALA A CA 1
ATOM 738 C C . ALA A 1 89 ? 16.780 1.932 -12.891 1.00 76.88 89 ALA A C 1
ATOM 740 O O . ALA A 1 89 ? 16.447 2.376 -13.997 1.00 76.88 89 ALA A O 1
ATOM 741 N N . PRO A 1 90 ? 18.040 1.495 -12.681 1.00 78.56 90 PRO A N 1
ATOM 742 C CA . PRO A 1 90 ? 19.057 1.479 -13.733 1.00 78.56 90 PRO A CA 1
ATOM 743 C C . PRO A 1 90 ? 18.687 0.570 -14.912 1.00 78.56 90 PRO A C 1
ATOM 745 O O . PRO A 1 90 ? 18.946 0.914 -16.069 1.00 78.56 90 PRO A O 1
ATOM 748 N N . ASP A 1 91 ? 18.049 -0.571 -14.648 1.00 73.00 91 ASP A N 1
ATOM 749 C CA . ASP A 1 91 ? 17.636 -1.521 -15.685 1.00 73.00 91 ASP A CA 1
ATOM 750 C C . ASP A 1 91 ? 16.481 -0.977 -16.529 1.00 73.00 91 ASP A C 1
ATOM 752 O O . ASP A 1 91 ? 16.477 -1.137 -17.756 1.00 73.00 91 ASP A O 1
ATOM 756 N N . LEU A 1 92 ? 15.544 -0.259 -15.902 1.00 69.56 92 LEU A N 1
ATOM 757 C CA . LEU A 1 92 ? 14.538 0.540 -16.606 1.00 69.56 92 LEU A CA 1
ATOM 758 C C . LEU A 1 92 ? 15.185 1.569 -17.530 1.00 69.56 92 LEU A C 1
ATOM 760 O O . LEU A 1 92 ? 14.856 1.650 -18.715 1.00 69.56 92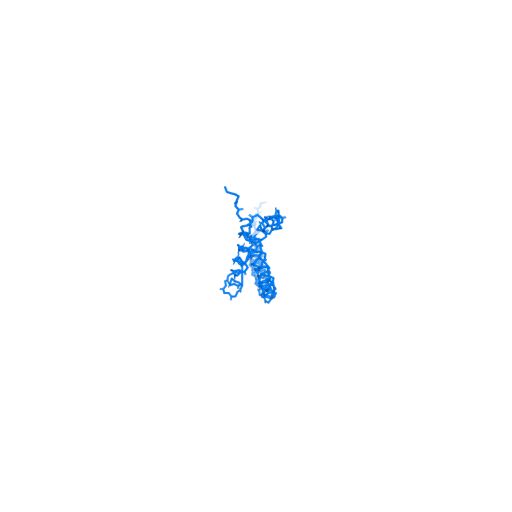 LEU A O 1
ATOM 764 N N . GLU A 1 93 ? 16.095 2.374 -16.982 1.00 79.19 93 GLU A N 1
ATOM 765 C CA . GLU A 1 93 ? 16.718 3.474 -17.710 1.00 79.19 93 GLU A CA 1
ATOM 766 C C . GLU A 1 93 ? 17.504 2.946 -18.918 1.00 79.19 93 GLU A C 1
ATOM 768 O O . GLU A 1 93 ? 17.426 3.499 -20.020 1.00 79.19 93 GLU A O 1
ATOM 773 N N . ASN A 1 94 ? 18.196 1.818 -18.744 1.00 77.44 94 ASN A N 1
ATOM 774 C CA . ASN A 1 94 ? 18.908 1.127 -19.811 1.00 77.44 94 ASN A CA 1
ATOM 775 C C . ASN A 1 94 ? 17.965 0.570 -20.886 1.00 77.44 94 ASN A C 1
ATOM 777 O O . ASN A 1 94 ? 18.259 0.720 -22.076 1.00 77.44 94 ASN A O 1
ATOM 781 N N . LYS A 1 95 ? 16.824 -0.025 -20.511 1.00 71.31 95 LYS A N 1
ATOM 782 C CA . LYS A 1 95 ? 15.805 -0.477 -21.477 1.00 71.31 95 LYS A CA 1
ATOM 783 C C . LYS A 1 95 ? 15.256 0.693 -22.296 1.00 71.31 95 LYS A C 1
ATOM 785 O O . LYS A 1 95 ? 15.215 0.609 -23.522 1.00 71.31 95 LYS A O 1
ATOM 790 N N . VAL A 1 96 ? 14.931 1.815 -21.654 1.00 74.50 96 VAL A N 1
ATOM 791 C CA . VAL A 1 96 ? 14.455 3.027 -22.344 1.00 74.50 96 VAL A CA 1
ATOM 792 C C . VAL A 1 96 ? 15.527 3.600 -23.278 1.00 74.50 96 VAL A C 1
ATOM 794 O O . VAL A 1 96 ? 15.216 3.993 -24.404 1.00 74.50 96 VAL A O 1
ATOM 797 N N . LYS A 1 97 ? 16.797 3.634 -22.853 1.00 77.31 97 LYS A N 1
ATOM 798 C CA . LYS A 1 97 ? 17.916 4.077 -23.704 1.00 77.31 97 LYS A CA 1
ATOM 799 C C . LYS A 1 97 ? 18.090 3.183 -24.934 1.00 77.31 97 LYS A C 1
ATOM 801 O O . LYS A 1 97 ? 18.236 3.723 -26.028 1.00 77.31 97 LYS A O 1
ATOM 806 N N . LYS A 1 98 ? 18.025 1.854 -24.781 1.00 74.62 98 LYS A N 1
ATOM 807 C CA . LYS A 1 98 ? 18.105 0.904 -25.906 1.00 74.62 98 LYS A CA 1
ATOM 808 C C . LYS A 1 98 ? 16.967 1.106 -26.905 1.00 74.62 98 LYS A C 1
ATOM 810 O O . LYS A 1 98 ? 17.238 1.278 -28.087 1.00 74.62 98 LYS A O 1
ATOM 815 N N . ILE A 1 99 ? 15.726 1.217 -26.428 1.00 71.62 99 ILE A N 1
ATOM 816 C CA . ILE A 1 99 ? 14.561 1.484 -27.288 1.00 71.62 99 ILE A CA 1
ATOM 817 C C . ILE A 1 99 ? 14.740 2.803 -28.058 1.00 71.62 99 ILE A C 1
ATOM 819 O O . ILE A 1 99 ? 14.507 2.853 -29.262 1.00 71.62 99 ILE A O 1
ATOM 823 N N . LYS A 1 100 ? 15.207 3.875 -27.399 1.00 67.44 100 LYS A N 1
ATOM 824 C CA . LYS A 1 100 ? 15.493 5.157 -28.072 1.00 67.44 100 LYS A CA 1
ATOM 825 C C . LYS A 1 100 ? 16.576 5.029 -29.144 1.00 67.44 100 LYS A C 1
ATOM 827 O O . LYS A 1 100 ? 16.452 5.638 -30.203 1.00 67.44 100 LYS A O 1
ATOM 832 N N . GLN A 1 101 ? 17.634 4.262 -28.884 1.00 72.12 101 GLN A N 1
ATOM 833 C CA . GLN A 1 101 ? 18.688 4.006 -29.868 1.00 72.12 101 GLN A CA 1
ATOM 834 C C . GLN A 1 101 ? 18.153 3.217 -31.068 1.00 72.12 101 GLN A C 1
ATOM 836 O O . GLN A 1 101 ? 18.411 3.601 -32.204 1.00 72.12 101 GLN A O 1
ATOM 841 N N . GLU A 1 102 ? 17.365 2.168 -30.837 1.00 71.56 102 GLU A N 1
ATOM 842 C CA . GLU A 1 102 ? 16.738 1.363 -31.893 1.00 71.56 102 GLU A CA 1
ATOM 843 C C . GLU A 1 102 ? 15.764 2.190 -32.745 1.00 71.56 102 GLU A C 1
ATOM 845 O O . GLU A 1 102 ? 15.822 2.140 -33.975 1.00 71.56 102 GLU A O 1
ATOM 850 N N . TYR A 1 103 ? 14.935 3.023 -32.111 1.00 62.22 103 TYR A N 1
ATOM 851 C CA . TYR A 1 103 ? 13.986 3.903 -32.796 1.00 62.22 103 TYR A CA 1
ATOM 852 C C . TYR A 1 103 ? 14.690 4.977 -33.644 1.00 62.22 103 TYR A C 1
ATOM 854 O O . TYR A 1 103 ? 14.302 5.233 -34.787 1.00 62.22 103 TYR A O 1
ATOM 862 N N . ASN A 1 104 ? 15.771 5.570 -33.126 1.00 58.69 104 ASN A N 1
ATOM 863 C CA . ASN A 1 104 ? 16.556 6.564 -33.862 1.00 58.69 104 ASN A CA 1
ATOM 864 C C . ASN A 1 104 ? 17.322 5.934 -35.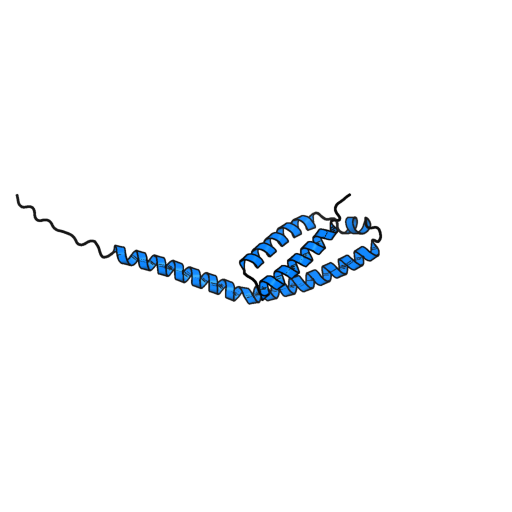038 1.00 58.69 104 ASN A C 1
ATOM 866 O O . ASN A 1 104 ? 17.294 6.483 -36.141 1.00 58.69 104 ASN A O 1
ATOM 870 N N . ASN A 1 105 ? 17.918 4.752 -34.839 1.00 56.84 105 ASN A N 1
ATOM 871 C CA . ASN A 1 105 ? 18.645 4.018 -35.878 1.00 56.84 105 ASN A CA 1
ATOM 872 C C . ASN A 1 105 ? 17.724 3.538 -37.013 1.00 56.84 105 ASN A C 1
ATOM 874 O O . ASN A 1 105 ? 18.110 3.594 -38.180 1.00 56.84 105 ASN A O 1
ATOM 878 N N . ALA A 1 106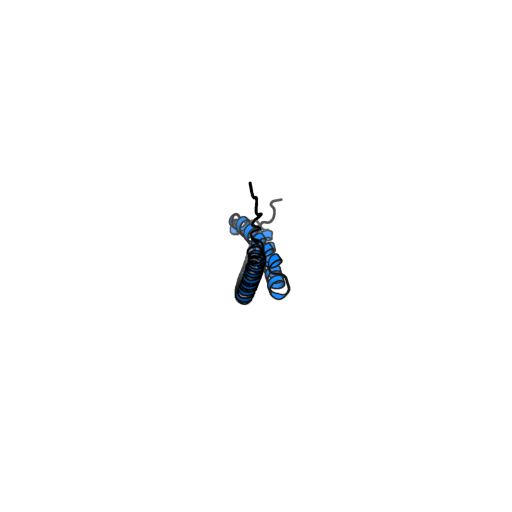 ? 16.496 3.108 -36.699 1.00 55.31 106 ALA A N 1
ATOM 879 C CA . ALA A 1 106 ? 15.503 2.757 -37.713 1.00 55.31 106 ALA A CA 1
ATOM 880 C C . ALA A 1 106 ? 15.099 3.982 -38.553 1.00 55.31 106 ALA A C 1
ATOM 882 O O . ALA A 1 106 ? 15.028 3.886 -39.777 1.00 55.31 106 ALA A O 1
ATOM 88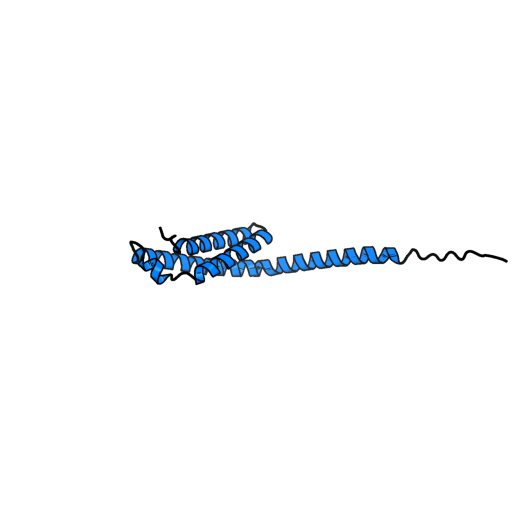3 N N . SER A 1 107 ? 14.904 5.153 -37.932 1.00 52.88 107 SER A N 1
ATOM 884 C CA . SER A 1 107 ? 14.552 6.384 -38.662 1.00 52.88 107 SER A CA 1
ATOM 885 C C . SER A 1 107 ? 15.673 6.885 -39.588 1.00 52.88 107 SER A C 1
ATOM 887 O O . SER A 1 107 ? 15.395 7.437 -40.655 1.00 52.88 107 SER A O 1
ATOM 889 N N . ASP A 1 108 ? 16.937 6.650 -39.221 1.00 51.47 108 ASP A N 1
ATOM 890 C CA . ASP A 1 108 ? 18.099 7.031 -40.031 1.00 51.47 108 ASP A CA 1
ATOM 891 C C . ASP A 1 108 ? 18.359 6.069 -41.202 1.00 51.47 108 ASP A C 1
ATOM 893 O O . ASP A 1 108 ? 18.887 6.494 -42.234 1.00 51.47 108 ASP A O 1
ATOM 897 N N . ALA A 1 109 ? 17.935 4.804 -41.099 1.00 51.25 109 ALA A N 1
ATOM 898 C CA . ALA A 1 109 ? 17.970 3.859 -42.216 1.00 51.25 109 ALA A CA 1
ATOM 899 C C . ALA A 1 109 ? 17.003 4.276 -43.341 1.00 51.25 109 ALA A C 1
ATOM 901 O O . ALA A 1 109 ? 17.399 4.314 -44.505 1.00 51.25 109 ALA A O 1
ATOM 902 N N . TYR A 1 110 ? 15.780 4.704 -43.000 1.00 50.44 110 TYR A N 1
ATOM 903 C CA . TYR A 1 110 ? 14.796 5.174 -43.987 1.00 50.44 110 TYR A CA 1
ATOM 904 C C . TYR A 1 110 ? 15.146 6.535 -44.615 1.00 50.44 110 TYR A C 1
ATOM 906 O O . TYR A 1 110 ? 14.739 6.815 -45.739 1.00 50.44 110 TYR A O 1
ATOM 914 N N . LYS A 1 111 ? 15.944 7.382 -43.948 1.00 50.97 111 LYS A N 1
ATOM 915 C CA . LYS A 1 111 ? 16.384 8.680 -44.504 1.00 50.97 111 LYS A CA 1
ATOM 916 C C . LYS A 1 111 ? 17.566 8.589 -45.473 1.00 50.97 111 LYS A C 1
ATOM 918 O O . LYS A 1 111 ? 17.859 9.577 -46.152 1.00 50.97 111 LYS A O 1
ATOM 923 N N . LYS A 1 112 ? 18.270 7.453 -45.536 1.00 49.22 112 LYS A N 1
ATOM 924 C CA . LYS A 1 112 ? 19.397 7.264 -46.468 1.00 49.22 112 LYS A CA 1
ATOM 925 C C . LYS A 1 112 ? 18.977 6.781 -47.857 1.00 49.22 112 LYS A C 1
ATOM 927 O O . LYS A 1 112 ? 19.703 7.079 -48.803 1.00 49.22 112 LYS A O 1
ATOM 932 N N . ASP A 1 113 ? 17.826 6.127 -48.004 1.00 49.31 113 ASP A N 1
ATOM 933 C CA . ASP A 1 113 ? 17.373 5.630 -49.314 1.00 49.31 113 ASP A CA 1
ATOM 934 C C . ASP A 1 113 ? 16.771 6.719 -50.219 1.00 49.31 113 ASP A C 1
ATOM 936 O O . ASP A 1 113 ? 16.861 6.626 -51.444 1.00 49.31 113 ASP A O 1
ATOM 940 N N . ASP A 1 114 ? 16.260 7.818 -49.655 1.00 49.25 114 ASP A N 1
ATOM 941 C CA . ASP A 1 114 ? 15.623 8.888 -50.443 1.00 49.25 114 ASP A CA 1
ATOM 942 C C . ASP A 1 114 ? 16.611 9.880 -51.093 1.00 49.25 114 ASP A C 1
ATOM 944 O O . ASP A 1 114 ? 16.215 10.792 -51.817 1.00 49.25 114 ASP A O 1
ATOM 948 N N . ARG A 1 115 ? 17.927 9.723 -50.878 1.00 49.88 115 ARG A N 1
ATOM 949 C CA . ARG A 1 115 ? 18.949 10.602 -51.489 1.00 49.88 115 ARG A CA 1
ATOM 950 C C . ARG A 1 115 ? 19.614 10.040 -52.746 1.00 49.88 115 ARG A C 1
ATOM 952 O O . ARG A 1 115 ? 20.447 10.733 -53.320 1.00 49.88 115 ARG A O 1
ATOM 959 N N . ASN A 1 116 ? 19.249 8.837 -53.199 1.00 46.25 116 ASN A N 1
ATOM 960 C CA . ASN A 1 116 ? 19.902 8.184 -54.347 1.00 46.25 116 ASN A CA 1
ATOM 961 C C . ASN A 1 116 ? 19.020 7.991 -55.596 1.00 46.25 116 ASN A C 1
ATOM 963 O O . ASN A 1 116 ? 19.452 7.349 -56.552 1.00 46.25 116 ASN A O 1
ATOM 967 N N . LYS A 1 117 ? 17.819 8.585 -55.654 1.00 46.34 117 LYS A N 1
ATOM 968 C CA . LYS A 1 117 ? 16.988 8.616 -56.874 1.00 46.34 117 LYS A CA 1
ATOM 969 C C . LYS A 1 117 ? 16.563 10.036 -57.252 1.00 46.34 117 LYS A C 1
ATOM 971 O O . LYS A 1 117 ? 15.386 10.354 -57.322 1.00 46.34 117 LYS A O 1
ATOM 976 N N . SER A 1 118 ? 17.537 10.881 -57.571 1.00 43.50 118 SER A N 1
ATOM 977 C CA . SER A 1 118 ? 17.318 12.018 -58.474 1.00 43.50 118 SER A CA 1
ATOM 978 C C . SER A 1 118 ? 18.370 11.960 -59.580 1.00 43.50 118 SER A C 1
ATOM 980 O O . SER A 1 118 ? 19.295 12.763 -59.661 1.00 43.50 118 SER A O 1
ATOM 982 N N . GLY A 1 119 ? 18.279 10.900 -60.389 1.00 41.78 119 GLY A N 1
ATOM 983 C CA . GLY A 1 119 ? 18.954 10.829 -61.677 1.00 41.78 119 GLY A CA 1
ATOM 984 C C . GLY A 1 119 ? 18.202 11.731 -62.646 1.00 41.78 119 GLY A C 1
ATOM 985 O O . GLY A 1 119 ? 17.132 11.365 -63.126 1.00 41.78 119 GLY A O 1
ATOM 986 N N . GLY A 1 120 ? 18.733 12.931 -62.876 1.00 40.81 120 GLY A N 1
ATOM 987 C CA . GLY A 1 120 ? 18.210 13.869 -63.861 1.00 40.81 120 GLY A CA 1
ATOM 988 C C . GLY A 1 120 ? 18.296 13.278 -65.267 1.00 40.81 120 GLY A C 1
ATOM 989 O O . GLY A 1 120 ? 19.375 13.191 -65.846 1.00 40.81 120 GLY A O 1
ATOM 990 N N . ASN A 1 121 ? 17.149 12.885 -65.818 1.00 41.75 121 ASN A N 1
ATOM 991 C CA . ASN A 1 121 ? 16.993 12.644 -67.246 1.00 41.75 121 ASN A CA 1
ATOM 992 C C . ASN A 1 121 ? 16.878 14.003 -67.949 1.00 41.75 121 ASN A C 1
ATOM 994 O O . ASN A 1 121 ? 15.811 14.614 -67.954 1.00 41.75 121 ASN A O 1
ATOM 998 N N . ASN A 1 122 ? 17.970 14.465 -68.558 1.00 45.31 122 ASN A N 1
ATOM 999 C CA . ASN A 1 122 ? 17.902 15.501 -69.583 1.00 45.31 122 ASN A CA 1
ATOM 1000 C C . ASN A 1 122 ? 17.393 14.847 -70.871 1.00 45.31 122 ASN A C 1
ATOM 1002 O O . ASN A 1 122 ? 18.135 14.145 -71.556 1.00 45.31 122 ASN A O 1
ATOM 1006 N N . ILE A 1 123 ? 16.110 15.047 -71.169 1.00 49.00 123 ILE A N 1
ATOM 1007 C CA . ILE A 1 123 ? 15.529 14.712 -72.468 1.00 49.00 123 ILE A CA 1
ATOM 1008 C C . ILE A 1 123 ? 15.796 15.896 -73.397 1.00 49.00 123 ILE A C 1
ATOM 1010 O O . ILE A 1 123 ? 15.254 16.984 -73.220 1.00 49.00 123 ILE A O 1
ATOM 1014 N N . ASP A 1 124 ? 16.673 15.648 -74.361 1.00 51.78 124 ASP A N 1
ATOM 1015 C CA . ASP A 1 124 ? 16.944 16.474 -75.531 1.00 51.78 124 ASP A CA 1
ATOM 1016 C C . ASP A 1 124 ? 15.656 16.636 -76.361 1.00 51.78 124 ASP A C 1
ATOM 1018 O O . ASP A 1 124 ? 15.042 15.646 -76.768 1.00 51.78 124 ASP A O 1
ATOM 1022 N N . GLN A 1 125 ? 15.226 17.876 -76.605 1.00 44.41 125 GLN A N 1
ATOM 1023 C CA . GLN A 1 125 ? 14.228 18.186 -77.628 1.00 44.41 125 GLN A CA 1
ATOM 1024 C C . GLN A 1 125 ? 14.713 19.352 -78.486 1.00 44.41 125 GLN A C 1
ATOM 1026 O O . GLN A 1 125 ? 14.545 20.526 -78.165 1.00 44.41 125 GLN A O 1
ATOM 1031 N N . ARG A 1 126 ? 15.297 18.971 -79.625 1.00 42.00 126 ARG A N 1
ATOM 1032 C CA . ARG A 1 126 ? 15.366 19.764 -80.852 1.00 42.00 126 ARG A CA 1
ATOM 1033 C C . ARG A 1 126 ? 13.967 20.209 -81.286 1.00 42.00 126 ARG A C 1
ATOM 1035 O O . ARG A 1 126 ? 13.108 19.352 -81.501 1.00 42.00 126 ARG A O 1
ATOM 1042 N N . SER A 1 127 ? 13.796 21.504 -81.539 1.00 42.72 127 SER A N 1
ATOM 1043 C CA . SER A 1 127 ? 13.066 22.083 -82.684 1.00 42.72 127 SER A CA 1
ATOM 1044 C C . SER A 1 127 ? 13.426 23.556 -82.818 1.00 42.72 127 SER A C 1
ATOM 1046 O O . SER A 1 127 ? 13.376 24.256 -81.785 1.00 42.72 127 SER A O 1
#